Protein AF-A0A950T755-F1 (afdb_monomer_lite)

Sequence (119 aa):
MVRQCAWCLRLIDGAGERISPSPLPKLYEATHGMCGVCGTLWMEQVLGSESPETQATPLGQSMPLWDKDNVGVATSYPTVEREVTPSSVTELILQLQQRAAKTSGPTLPKLKKGPLSII

Radius of gyration: 26.75 Å; chains: 1; bounding box: 87×31×56 Å

Foldseek 3Di:
DWAAEPPQQFIDDPVQAGPDPHHDPDDPPGHYDHHPVRVVVVCCVVVVVPDPDDDDDPPDDDDDDDDDDDDDDPDDDPPPPPPPPVVVVVVVVVVVVVVVVVPPDDDDPPPPDDDDDDD

Structure (mmCIF, N/CA/C/O backbone):
data_AF-A0A950T755-F1
#
_entry.id   AF-A0A950T755-F1
#
loop_
_atom_site.group_PDB
_atom_site.id
_atom_site.type_symbol
_atom_site.label_atom_id
_atom_site.label_alt_id
_atom_site.label_comp_id
_atom_site.label_asym_id
_atom_site.label_entity_id
_atom_site.label_seq_id
_atom_site.pdbx_PDB_ins_code
_atom_site.Cartn_x
_atom_site.Cartn_y
_atom_site.Cartn_z
_atom_site.occupancy
_atom_site.B_iso_or_equiv
_atom_site.auth_seq_id
_atom_site.auth_comp_id
_atom_site.auth_asym_id
_atom_site.auth_atom_id
_atom_site.pdbx_PDB_model_num
ATOM 1 N N . MET A 1 1 ? -0.695 1.963 -15.271 1.00 81.25 1 MET A N 1
ATOM 2 C CA . MET A 1 1 ? -0.560 0.510 -15.012 1.00 81.25 1 MET A CA 1
ATOM 3 C C . MET A 1 1 ? -1.451 0.161 -13.836 1.00 81.25 1 MET A C 1
ATOM 5 O O . MET A 1 1 ? -1.480 0.945 -12.896 1.00 81.25 1 MET A O 1
ATOM 9 N N . VAL A 1 2 ? -2.179 -0.954 -13.903 1.00 90.12 2 VAL A N 1
ATOM 10 C CA . VAL A 1 2 ? -3.020 -1.438 -12.796 1.00 90.12 2 VAL A CA 1
ATOM 11 C C . VAL A 1 2 ? -2.161 -2.261 -11.842 1.00 90.12 2 VAL A C 1
ATOM 13 O O . VAL A 1 2 ? -1.332 -3.055 -12.289 1.00 90.12 2 VAL A O 1
ATOM 16 N N . ARG A 1 3 ? -2.342 -2.052 -10.540 1.00 94.56 3 ARG A N 1
ATOM 17 C CA . ARG A 1 3 ? -1.617 -2.740 -9.468 1.00 94.56 3 ARG A CA 1
ATOM 18 C C . ARG A 1 3 ? -2.601 -3.358 -8.478 1.00 94.56 3 ARG A C 1
ATOM 20 O O . ARG A 1 3 ? -3.773 -2.991 -8.458 1.00 94.56 3 ARG A O 1
ATOM 27 N N . GLN A 1 4 ? -2.134 -4.274 -7.636 1.00 95.75 4 GLN A N 1
ATOM 28 C CA . GLN A 1 4 ? -2.914 -4.795 -6.509 1.00 95.75 4 GLN A CA 1
ATOM 29 C C . GLN A 1 4 ? -2.337 -4.291 -5.185 1.00 95.75 4 GLN A C 1
ATOM 31 O O . GLN A 1 4 ? -1.124 -4.316 -4.970 1.00 95.75 4 GLN A O 1
ATOM 36 N N . CYS A 1 5 ? -3.196 -3.839 -4.273 1.00 95.88 5 CYS A N 1
ATOM 37 C CA . CYS A 1 5 ? -2.773 -3.497 -2.922 1.00 95.88 5 CYS A CA 1
ATOM 38 C C . CYS A 1 5 ? -2.350 -4.768 -2.170 1.00 95.88 5 CYS A C 1
ATOM 40 O O . CYS A 1 5 ? -3.154 -5.683 -2.013 1.00 95.88 5 CYS A O 1
ATOM 42 N N . ALA A 1 6 ? -1.123 -4.817 -1.653 1.00 95.25 6 ALA A N 1
ATOM 43 C CA . ALA A 1 6 ? -0.586 -5.983 -0.950 1.00 95.25 6 ALA A CA 1
ATOM 44 C C . ALA A 1 6 ? -1.283 -6.277 0.392 1.00 95.25 6 ALA A C 1
ATOM 46 O O . ALA A 1 6 ? -1.176 -7.387 0.901 1.00 95.25 6 ALA A O 1
ATOM 47 N N . TRP A 1 7 ? -1.997 -5.294 0.952 1.00 95.44 7 TRP A N 1
ATOM 48 C CA . TRP A 1 7 ? -2.658 -5.410 2.254 1.00 95.44 7 TRP A CA 1
ATOM 49 C C . TRP A 1 7 ? -4.131 -5.811 2.13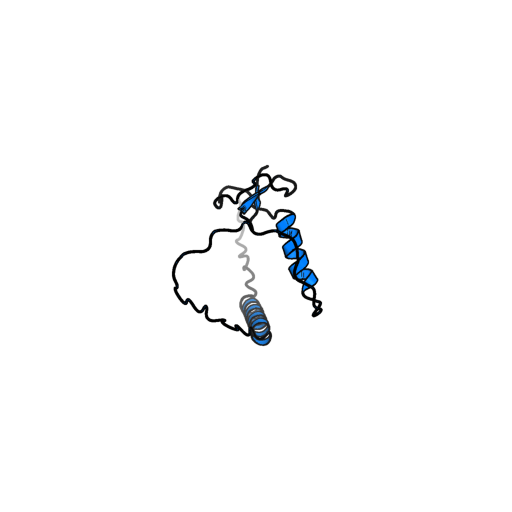5 1.00 95.44 7 TRP A C 1
ATOM 51 O O . TRP A 1 7 ? -4.562 -6.794 2.725 1.00 95.44 7 TRP A O 1
ATOM 61 N N . CYS A 1 8 ? -4.922 -5.051 1.369 1.00 95.38 8 CYS A N 1
ATOM 62 C CA . CYS A 1 8 ? -6.367 -5.288 1.239 1.00 95.38 8 CYS A CA 1
ATOM 63 C C . CYS A 1 8 ? -6.773 -6.004 -0.056 1.00 95.38 8 CYS A C 1
ATOM 65 O O . CYS A 1 8 ? -7.966 -6.179 -0.294 1.00 95.38 8 CYS A O 1
ATOM 67 N N . LEU A 1 9 ? -5.807 -6.368 -0.909 1.00 95.56 9 LEU A N 1
ATOM 68 C CA . LEU A 1 9 ? -5.989 -7.105 -2.168 1.00 95.56 9 LEU A CA 1
ATOM 69 C C . LEU A 1 9 ? -6.941 -6.459 -3.193 1.00 95.56 9 LEU A C 1
ATOM 71 O O . LEU A 1 9 ? -7.324 -7.089 -4.179 1.00 95.56 9 LEU A O 1
ATOM 75 N N . ARG A 1 10 ? -7.304 -5.187 -3.004 1.00 95.56 10 ARG A N 1
ATOM 76 C CA . ARG A 1 10 ? -8.056 -4.391 -3.983 1.00 95.56 10 ARG A CA 1
ATOM 77 C C . ARG A 1 10 ? -7.150 -3.909 -5.110 1.00 95.56 10 ARG A C 1
ATOM 79 O O . ARG A 1 10 ? -5.958 -3.681 -4.891 1.00 95.56 10 ARG A O 1
ATOM 86 N N . LEU A 1 11 ? -7.721 -3.717 -6.295 1.00 95.06 11 LEU A N 1
ATOM 87 C CA . LEU A 1 11 ? -7.008 -3.096 -7.405 1.00 95.06 11 LEU A CA 1
ATOM 88 C C . LEU A 1 11 ? -6.812 -1.609 -7.148 1.00 95.06 11 LEU A C 1
ATOM 90 O O . LEU A 1 11 ? -7.702 -0.936 -6.618 1.00 95.06 11 LEU A O 1
ATOM 94 N N . ILE A 1 12 ? -5.659 -1.114 -7.576 1.00 96.50 12 ILE A N 1
ATOM 95 C CA . ILE A 1 12 ? -5.295 0.292 -7.524 1.00 96.50 12 ILE A CA 1
ATOM 96 C C . ILE A 1 12 ? -4.731 0.775 -8.858 1.00 96.50 12 ILE A C 1
ATOM 98 O O . ILE A 1 12 ? -4.199 -0.009 -9.654 1.00 96.50 12 ILE A O 1
ATOM 102 N N . ASP A 1 13 ? -4.847 2.073 -9.097 1.00 95.25 13 ASP A N 1
ATOM 103 C CA . ASP A 1 13 ? -4.217 2.742 -10.228 1.00 95.25 13 ASP A CA 1
ATOM 104 C C . ASP A 1 13 ? -2.725 3.052 -9.968 1.00 95.25 13 ASP A C 1
ATOM 106 O O . ASP A 1 13 ? -2.102 2.551 -9.027 1.00 95.25 13 ASP A O 1
ATOM 110 N N . GLY A 1 14 ? -2.119 3.864 -10.840 1.00 92.25 14 GLY A N 1
ATOM 111 C CA . GLY A 1 14 ? -0.724 4.281 -10.687 1.00 92.25 14 GLY A CA 1
ATOM 112 C C . GLY A 1 14 ? -0.476 5.262 -9.535 1.00 92.25 14 GLY A C 1
ATOM 113 O O . GLY A 1 14 ? 0.667 5.365 -9.096 1.00 92.25 14 GLY A O 1
ATOM 114 N N . ALA A 1 15 ? -1.513 5.951 -9.053 1.00 94.50 15 ALA A N 1
ATOM 115 C CA . ALA A 1 15 ? -1.448 6.886 -7.932 1.00 94.50 15 ALA A CA 1
ATOM 116 C C . ALA A 1 15 ? -1.686 6.195 -6.576 1.00 94.50 15 ALA A C 1
ATOM 118 O O . ALA A 1 15 ? -1.328 6.742 -5.538 1.00 94.50 15 ALA A O 1
ATOM 119 N N . GLY A 1 16 ? -2.229 4.974 -6.582 1.00 94.62 16 GLY A N 1
ATOM 120 C CA . GLY A 1 16 ? -2.565 4.222 -5.373 1.00 94.62 16 GLY A CA 1
ATOM 121 C C . GLY A 1 16 ? -4.037 4.333 -4.968 1.00 94.62 16 GLY A C 1
ATOM 122 O O . GLY A 1 16 ? -4.400 3.869 -3.880 1.00 94.62 16 GLY A O 1
ATOM 123 N N . GLU A 1 17 ? -4.885 4.885 -5.837 1.00 96.38 17 GLU A N 1
ATOM 124 C CA . GLU A 1 17 ? -6.326 4.992 -5.626 1.00 96.38 17 GLU A CA 1
ATOM 125 C C . GLU A 1 17 ? -7.031 3.681 -5.949 1.00 96.38 17 GLU A C 1
ATOM 127 O O . GLU A 1 17 ? -6.669 2.973 -6.889 1.00 96.38 17 GLU A O 1
ATOM 132 N N . ARG A 1 18 ? -8.048 3.331 -5.154 1.00 95.62 18 ARG A N 1
ATOM 133 C CA . ARG A 1 18 ? -8.790 2.073 -5.316 1.00 95.62 18 ARG A CA 1
ATOM 134 C C . ARG A 1 18 ? -9.701 2.154 -6.532 1.00 95.62 18 ARG A C 1
ATOM 136 O O . ARG A 1 18 ? -10.581 3.004 -6.590 1.00 95.62 18 ARG A O 1
ATOM 143 N N . ILE A 1 19 ? -9.556 1.194 -7.438 1.00 95.31 19 ILE A N 1
ATOM 144 C CA . ILE A 1 19 ? -10.425 1.062 -8.616 1.00 95.31 19 ILE A CA 1
ATOM 145 C C . ILE A 1 19 ? -11.407 -0.111 -8.498 1.00 95.31 19 ILE A C 1
ATOM 147 O O . ILE A 1 19 ? -12.353 -0.189 -9.276 1.00 95.31 19 ILE A O 1
ATOM 151 N N . SER A 1 20 ? -11.215 -1.016 -7.526 1.00 93.06 20 SER A N 1
ATOM 152 C CA . SER A 1 20 ? -12.166 -2.095 -7.227 1.00 93.06 20 SER A CA 1
ATOM 153 C C . SER A 1 20 ? -12.837 -1.912 -5.857 1.00 93.06 20 SER A C 1
ATOM 155 O O . SER A 1 20 ? -12.159 -1.614 -4.865 1.00 93.06 20 SER A O 1
ATOM 157 N N . PRO A 1 21 ? -14.161 -2.139 -5.755 1.00 90.62 21 PRO A N 1
ATOM 158 C CA . PRO A 1 21 ? -14.865 -2.084 -4.475 1.00 90.62 21 PRO A CA 1
ATOM 159 C C . PRO A 1 21 ? -14.566 -3.317 -3.610 1.00 90.62 21 PRO A C 1
ATOM 161 O O . PRO A 1 21 ? -14.444 -3.221 -2.383 1.00 90.62 21 PRO A O 1
ATOM 164 N N . SER A 1 22 ? -14.384 -4.477 -4.242 1.00 93.06 22 SER A N 1
ATOM 165 C CA . SER A 1 22 ? -14.095 -5.749 -3.587 1.00 93.06 22 SER A CA 1
ATOM 166 C C . SER A 1 22 ? -12.603 -6.108 -3.656 1.00 93.06 22 SER A C 1
ATOM 168 O O . SER A 1 22 ? -11.915 -5.743 -4.621 1.00 93.06 22 SER A O 1
ATOM 170 N N . PRO A 1 23 ? -12.082 -6.818 -2.637 1.00 93.50 23 PRO A N 1
ATOM 171 C CA . PRO A 1 23 ? -10.809 -7.519 -2.734 1.00 93.50 23 PRO A CA 1
ATOM 172 C C . PRO A 1 23 ? -10.863 -8.546 -3.864 1.00 93.50 23 PRO A C 1
ATOM 174 O O . PRO A 1 23 ? -11.875 -9.227 -4.040 1.00 93.50 23 PRO A O 1
ATOM 177 N N . LEU A 1 24 ? -9.773 -8.671 -4.610 1.00 90.00 24 LEU A N 1
ATOM 178 C CA . LEU A 1 24 ? -9.602 -9.736 -5.589 1.00 90.00 24 LEU A CA 1
ATOM 179 C C . LEU A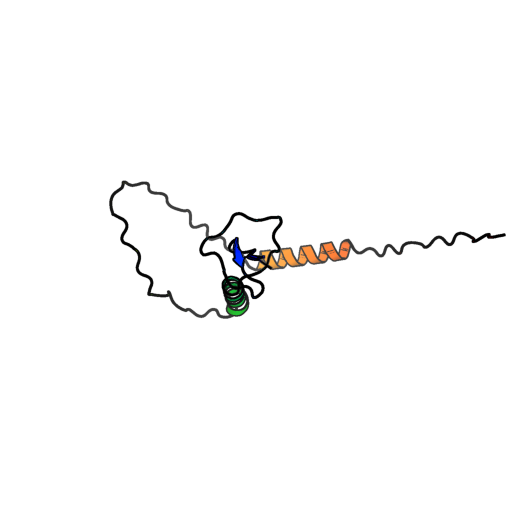 1 24 ? -8.663 -10.810 -5.032 1.00 90.00 24 LEU A C 1
ATOM 181 O O . LEU A 1 24 ? -7.854 -10.515 -4.148 1.00 90.00 24 LEU A O 1
ATOM 185 N N . PRO A 1 25 ? -8.723 -12.048 -5.550 1.00 90.81 25 PRO A N 1
ATOM 186 C CA . PRO A 1 25 ? -7.693 -13.043 -5.290 1.00 90.81 25 PRO A CA 1
ATOM 187 C C . PRO A 1 25 ? -6.301 -12.473 -5.568 1.00 90.81 25 PRO A C 1
ATOM 189 O O . PRO A 1 25 ? -6.138 -11.569 -6.391 1.00 90.81 25 PRO A O 1
ATOM 192 N N . LYS A 1 26 ? -5.286 -12.990 -4.875 1.00 85.50 26 LYS A N 1
ATOM 193 C CA . LYS A 1 26 ? -3.912 -12.532 -5.073 1.00 85.50 26 LYS A CA 1
ATOM 194 C C . LYS A 1 26 ? -3.473 -12.816 -6.509 1.00 85.50 26 LYS A C 1
ATOM 196 O O . LYS A 1 26 ? -3.376 -13.970 -6.922 1.00 85.50 26 LYS A O 1
ATOM 201 N N . LEU A 1 27 ? -3.196 -11.754 -7.253 1.00 84.75 27 LEU A N 1
ATOM 202 C CA . LEU A 1 27 ? -2.718 -11.817 -8.625 1.00 84.75 27 LEU A CA 1
ATOM 203 C C . LEU A 1 27 ? -1.190 -11.843 -8.584 1.00 84.75 27 LEU A C 1
ATOM 205 O O . LEU A 1 27 ? -0.546 -10.801 -8.518 1.00 84.75 27 LEU A O 1
ATOM 209 N N . TYR A 1 28 ? -0.597 -13.038 -8.602 1.00 77.19 28 TYR A N 1
ATOM 210 C CA . TYR A 1 28 ? 0.862 -13.206 -8.522 1.00 77.19 28 TYR A CA 1
ATOM 211 C C . TYR A 1 28 ? 1.622 -12.560 -9.691 1.00 77.19 28 TYR A C 1
ATOM 213 O O . TYR A 1 28 ? 2.778 -12.182 -9.525 1.00 77.19 28 TYR A O 1
ATOM 221 N N . GLU A 1 29 ? 0.966 -12.385 -10.837 1.00 79.62 29 GLU A N 1
ATOM 222 C CA . GLU A 1 29 ? 1.532 -11.720 -12.017 1.00 79.62 29 GLU A CA 1
ATOM 223 C C . GLU A 1 29 ? 1.389 -10.188 -11.980 1.00 79.62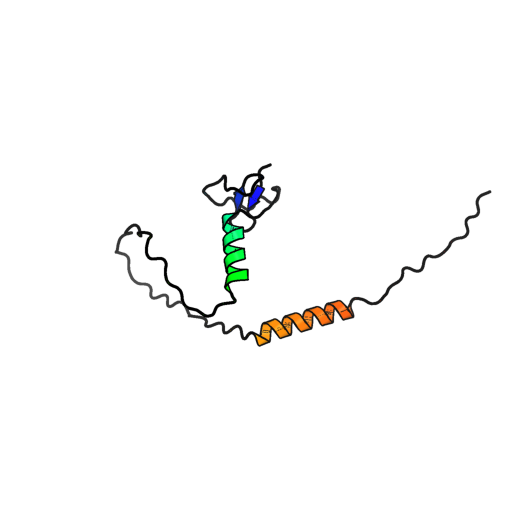 29 GLU A C 1
ATOM 225 O O . GLU A 1 29 ? 2.002 -9.486 -12.784 1.00 79.62 29 GLU A O 1
ATOM 230 N N . ALA A 1 30 ? 0.595 -9.638 -11.054 1.00 78.12 30 ALA A N 1
ATOM 231 C CA . ALA A 1 30 ? 0.384 -8.199 -10.961 1.00 78.12 30 ALA A CA 1
ATOM 232 C C . ALA A 1 30 ? 1.520 -7.504 -10.199 1.00 78.12 30 ALA A C 1
ATOM 234 O O . ALA A 1 30 ? 2.105 -8.029 -9.248 1.00 78.12 30 ALA A O 1
ATOM 235 N N . THR A 1 31 ? 1.792 -6.250 -10.563 1.00 84.94 31 THR A N 1
ATOM 236 C CA . THR A 1 31 ? 2.627 -5.382 -9.728 1.00 84.94 31 THR A CA 1
ATOM 237 C C . THR A 1 31 ? 1.867 -5.031 -8.449 1.00 84.94 31 THR A C 1
ATOM 239 O O . THR A 1 31 ? 0.701 -4.639 -8.489 1.00 84.94 31 THR A O 1
ATOM 242 N N . HIS A 1 32 ? 2.523 -5.198 -7.301 1.00 92.81 32 HIS A N 1
ATOM 243 C CA . HIS A 1 32 ? 1.921 -4.952 -5.993 1.00 92.81 32 HIS A CA 1
ATOM 244 C C . HIS A 1 32 ? 2.317 -3.565 -5.469 1.00 92.81 32 HIS A C 1
ATOM 246 O O . HIS A 1 32 ? 3.417 -3.081 -5.734 1.00 92.81 32 HIS A O 1
ATOM 252 N N . GLY A 1 33 ? 1.421 -2.920 -4.727 1.00 93.94 33 GLY A N 1
ATOM 253 C CA . GLY A 1 33 ? 1.653 -1.624 -4.085 1.00 93.94 33 GLY A CA 1
ATOM 254 C C . GLY A 1 33 ? 0.845 -1.472 -2.799 1.00 93.94 33 GLY A C 1
ATOM 255 O O . GLY A 1 33 ? 0.233 -2.429 -2.328 1.00 93.94 33 GLY A O 1
ATOM 256 N N . MET A 1 34 ? 0.821 -0.271 -2.229 1.00 96.25 34 MET A N 1
ATOM 257 C CA . MET A 1 34 ? -0.016 0.062 -1.075 1.00 96.25 34 MET A CA 1
ATOM 258 C C . MET A 1 34 ? -1.009 1.150 -1.483 1.00 96.25 34 MET A C 1
ATOM 260 O O . MET A 1 34 ? -0.610 2.157 -2.057 1.00 96.25 34 MET A O 1
ATOM 264 N N . CYS A 1 35 ? -2.303 0.927 -1.236 1.00 97.06 35 CYS A N 1
ATOM 265 C CA . CYS A 1 35 ? -3.317 1.952 -1.494 1.00 97.06 35 CYS A CA 1
ATOM 266 C C . CYS A 1 35 ? -3.262 3.044 -0.420 1.00 97.06 35 CYS A C 1
ATOM 268 O O . CYS A 1 35 ? -2.944 2.717 0.727 1.00 97.06 35 CYS A O 1
ATOM 270 N N . GLY A 1 36 ? -3.678 4.272 -0.750 1.00 96.19 36 GLY A N 1
ATOM 271 C CA . GLY A 1 36 ? -3.661 5.415 0.176 1.00 96.19 36 GLY A CA 1
ATOM 272 C C . GLY A 1 36 ? -4.277 5.093 1.540 1.00 96.19 36 GLY A C 1
ATOM 273 O O . GLY A 1 36 ? -3.617 5.228 2.559 1.00 96.19 36 GLY A O 1
ATOM 274 N N . VAL A 1 37 ? -5.476 4.500 1.557 1.00 96.31 37 VAL A N 1
ATOM 275 C CA . VAL A 1 37 ? -6.175 4.110 2.799 1.00 96.31 37 VAL A CA 1
ATOM 276 C C . VAL A 1 37 ? -5.351 3.164 3.684 1.00 96.31 37 VAL A C 1
ATOM 278 O O . VAL A 1 37 ? -5.286 3.343 4.894 1.00 96.31 37 VAL A O 1
ATOM 281 N N . CYS A 1 38 ? -4.734 2.134 3.098 1.00 96.88 38 CYS A N 1
ATOM 282 C CA . CYS A 1 38 ? -3.917 1.192 3.871 1.00 96.88 38 CYS A CA 1
ATOM 283 C C . CYS A 1 38 ? -2.611 1.840 4.339 1.00 96.88 38 CYS A C 1
ATOM 285 O O . CYS A 1 38 ? -2.155 1.531 5.433 1.00 96.88 38 CYS A O 1
ATOM 287 N N . GLY A 1 39 ? -2.034 2.733 3.531 1.00 96.31 39 GLY A N 1
ATOM 288 C CA . GLY A 1 39 ? -0.855 3.506 3.909 1.00 96.31 39 GLY A CA 1
ATOM 289 C C . GLY A 1 39 ? -1.135 4.430 5.087 1.00 96.31 39 GLY A C 1
ATOM 290 O O . GLY A 1 39 ? -0.376 4.422 6.046 1.00 96.31 39 GLY A O 1
ATOM 291 N N . THR A 1 40 ? -2.252 5.158 5.063 1.00 95.56 40 THR A N 1
ATOM 292 C CA . THR A 1 40 ? -2.658 6.043 6.160 1.00 95.56 40 THR A CA 1
ATOM 293 C C . THR A 1 40 ? -2.888 5.270 7.451 1.00 95.56 40 THR A C 1
ATOM 295 O O . THR A 1 40 ? -2.290 5.623 8.457 1.00 95.56 40 THR A O 1
ATOM 298 N N . LEU A 1 41 ? -3.651 4.170 7.420 1.00 95.25 41 LEU A N 1
ATOM 299 C CA . LEU A 1 41 ? -3.879 3.343 8.614 1.00 95.25 41 LEU A CA 1
ATOM 300 C C . LEU A 1 41 ? -2.574 2.790 9.196 1.00 95.25 41 LEU A C 1
ATOM 302 O O . LEU A 1 41 ? -2.397 2.740 10.410 1.00 95.25 41 LEU A O 1
ATOM 306 N N . TRP A 1 42 ? -1.646 2.380 8.329 1.00 93.56 42 TRP A N 1
ATOM 307 C CA . TRP A 1 42 ? -0.334 1.926 8.771 1.00 93.56 42 TRP A CA 1
ATOM 308 C C . TRP A 1 42 ? 0.475 3.064 9.407 1.00 93.56 42 TRP A C 1
ATOM 310 O O . TRP A 1 42 ? 1.048 2.877 10.476 1.00 93.56 42 TRP A O 1
ATOM 320 N N . MET A 1 43 ? 0.481 4.250 8.793 1.00 93.56 43 MET A N 1
ATOM 321 C CA . MET A 1 43 ? 1.157 5.433 9.334 1.00 93.56 43 MET A CA 1
ATOM 322 C C . MET A 1 43 ? 0.562 5.865 10.675 1.00 93.56 43 MET A C 1
ATOM 324 O O . MET A 1 43 ? 1.314 6.138 11.600 1.00 93.56 43 MET A O 1
ATOM 328 N N . GLU A 1 44 ? -0.764 5.881 10.808 1.00 93.56 44 GLU A N 1
ATOM 329 C CA . GLU A 1 44 ? -1.458 6.173 12.067 1.00 93.56 44 GLU A CA 1
ATOM 330 C C . GLU A 1 44 ? -1.088 5.171 13.157 1.00 93.56 44 GLU A C 1
ATOM 332 O O . GLU A 1 44 ? -0.870 5.562 14.295 1.00 93.56 44 GLU A O 1
ATOM 337 N N . GLN A 1 45 ? -0.956 3.886 12.826 1.00 89.94 45 GLN A N 1
ATOM 338 C C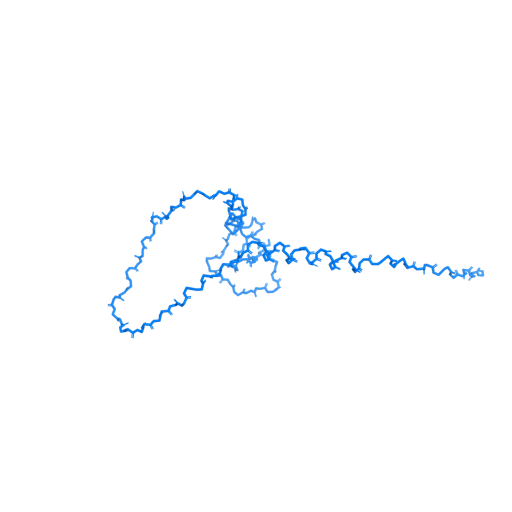A . GLN A 1 45 ? -0.557 2.879 13.803 1.00 89.94 45 GLN A CA 1
ATOM 339 C C . GLN A 1 45 ? 0.908 3.028 14.230 1.00 89.94 45 GLN A C 1
ATOM 341 O O . GLN A 1 45 ? 1.216 2.879 15.408 1.00 89.94 45 GLN A O 1
ATOM 346 N N . VAL A 1 46 ? 1.810 3.298 13.284 1.00 89.12 46 VAL A N 1
ATOM 347 C CA . VAL A 1 46 ? 3.254 3.400 13.548 1.00 89.12 46 VAL A CA 1
ATOM 348 C C . VAL A 1 46 ? 3.614 4.711 14.246 1.00 89.12 46 VAL A C 1
ATOM 350 O O . VAL A 1 46 ? 4.475 4.714 15.121 1.00 89.12 46 VAL A O 1
ATOM 353 N N . LEU A 1 47 ? 2.961 5.813 13.875 1.00 88.25 47 LEU A N 1
ATOM 354 C CA . LEU A 1 47 ? 3.186 7.132 14.468 1.00 88.25 47 LEU A CA 1
ATOM 355 C C . LEU A 1 47 ? 2.286 7.396 15.683 1.00 88.25 47 LEU A C 1
ATOM 357 O O . LEU A 1 47 ? 2.636 8.190 16.538 1.00 88.25 47 LEU A O 1
ATOM 361 N N . GLY A 1 48 ? 1.123 6.750 15.788 1.00 75.44 48 GLY A N 1
ATOM 362 C CA . GLY A 1 48 ? 0.176 6.942 16.893 1.00 75.44 48 GLY A CA 1
ATOM 363 C C . GLY A 1 48 ? 0.460 6.081 18.125 1.00 75.44 48 GLY A C 1
ATOM 364 O O . GLY A 1 48 ? -0.118 6.315 19.182 1.00 75.44 48 GLY A O 1
ATOM 365 N N . SER A 1 49 ? 1.367 5.105 18.032 1.00 64.31 49 SER A N 1
ATOM 366 C CA . SER A 1 49 ? 1.732 4.228 19.154 1.00 64.31 49 SER A CA 1
ATOM 367 C C . SER A 1 49 ? 2.544 4.902 20.276 1.00 64.31 49 SER A C 1
ATOM 369 O O . SER A 1 49 ? 2.917 4.228 21.234 1.00 64.31 49 SER A O 1
ATOM 371 N N . GLU A 1 50 ? 2.812 6.209 20.191 1.00 59.03 50 GLU A N 1
ATOM 372 C CA . GLU A 1 50 ? 3.560 6.969 21.205 1.00 59.03 50 GLU A CA 1
ATOM 373 C C . GLU A 1 50 ? 2.694 7.679 22.264 1.00 59.03 50 GLU A C 1
ATOM 375 O O . GLU A 1 50 ? 3.244 8.274 23.189 1.00 59.03 50 GLU A O 1
ATOM 380 N N . SER A 1 51 ? 1.360 7.573 22.212 1.00 49.78 51 SER A N 1
ATOM 381 C CA . SER A 1 51 ? 0.480 8.167 23.231 1.00 49.78 51 SER A CA 1
ATOM 382 C C . SER A 1 51 ? -0.356 7.113 23.972 1.00 49.78 51 SER A C 1
ATOM 384 O O . SER A 1 51 ? -1.235 6.490 23.373 1.00 49.78 51 SER A O 1
ATOM 386 N N . PRO A 1 52 ? -0.148 6.914 25.289 1.00 54.62 52 PRO A N 1
ATOM 387 C CA . PRO A 1 52 ? -1.081 6.192 26.138 1.00 54.62 52 PRO A CA 1
ATOM 388 C C . PRO A 1 52 ? -2.183 7.149 26.619 1.00 54.62 52 PRO A C 1
ATOM 390 O O . PRO A 1 52 ? -2.359 7.342 27.817 1.00 54.62 52 PRO A O 1
ATOM 393 N N . GLU A 1 53 ? -2.927 7.773 25.707 1.00 52.31 53 GLU A N 1
ATOM 394 C CA . GLU A 1 53 ? -4.105 8.566 26.067 1.00 52.31 53 GLU A CA 1
ATOM 395 C C . GLU A 1 53 ? -5.303 8.172 25.204 1.00 52.31 53 GLU A C 1
ATOM 397 O O . GLU A 1 53 ? -5.474 8.590 24.065 1.00 52.31 53 GLU A O 1
ATOM 402 N N . THR A 1 54 ? -6.135 7.315 25.797 1.00 56.81 54 THR A N 1
ATOM 403 C CA . THR A 1 54 ? -7.600 7.354 25.749 1.00 56.81 54 THR A CA 1
ATOM 404 C C . THR A 1 54 ? -8.206 8.223 24.640 1.00 56.81 54 THR A C 1
ATOM 406 O O . THR A 1 54 ? -8.348 9.430 24.812 1.00 56.81 54 THR A O 1
ATOM 409 N N . GLN A 1 55 ? -8.681 7.603 23.560 1.00 51.00 55 GLN A N 1
ATOM 410 C CA . GLN A 1 55 ? -9.787 8.123 22.745 1.00 51.00 55 GLN A CA 1
ATOM 411 C C . GLN A 1 55 ? -10.388 6.954 21.949 1.00 51.00 55 GLN A C 1
ATOM 413 O O . GLN A 1 55 ? -9.718 6.297 21.164 1.00 51.00 55 GLN A O 1
ATOM 418 N N . ALA A 1 56 ? -11.550 6.461 22.372 1.00 48.72 56 ALA A N 1
ATOM 419 C CA . ALA A 1 56 ? -12.882 6.964 22.028 1.00 48.72 56 ALA A CA 1
ATOM 420 C C . ALA A 1 56 ? -13.412 6.290 20.753 1.00 48.72 56 ALA A C 1
ATOM 422 O O . ALA A 1 56 ? -13.049 6.602 19.625 1.00 48.72 56 ALA A O 1
ATOM 423 N N . THR A 1 57 ? -14.296 5.331 20.999 1.00 45.38 57 THR A N 1
ATOM 424 C CA . THR A 1 57 ? -15.187 4.651 20.065 1.00 45.38 57 THR A CA 1
ATOM 425 C C . THR A 1 57 ? -15.786 5.619 19.033 1.00 45.38 57 THR A C 1
ATOM 427 O O . THR A 1 57 ? -16.432 6.589 19.438 1.00 45.38 57 THR A O 1
ATOM 430 N N . PRO A 1 58 ? -15.684 5.360 17.717 1.00 49.97 58 PRO A N 1
ATOM 431 C CA . PRO A 1 58 ? -16.494 6.079 16.746 1.00 49.97 58 PRO A CA 1
ATOM 432 C C . PRO A 1 58 ? -17.949 5.597 16.854 1.00 49.97 58 PRO A C 1
ATOM 434 O O . PRO A 1 58 ? -18.330 4.546 16.338 1.00 49.97 58 PRO A O 1
ATOM 437 N N . LEU A 1 59 ? -18.776 6.372 17.558 1.00 48.75 59 LEU A N 1
ATOM 438 C CA . LEU A 1 59 ? -20.229 6.351 17.413 1.00 48.75 59 LEU A CA 1
ATOM 439 C C . LEU A 1 59 ? -20.573 6.820 15.995 1.00 48.75 59 LEU A C 1
ATOM 441 O O . LEU A 1 59 ? -20.367 7.985 15.668 1.00 48.75 59 LEU A O 1
ATOM 445 N N . GLY A 1 60 ? -21.134 5.928 15.176 1.00 47.97 60 GLY A N 1
ATOM 446 C CA . GLY A 1 60 ? -21.847 6.337 13.965 1.00 47.97 60 GLY A CA 1
ATOM 447 C C . GLY A 1 60 ? -21.568 5.513 12.717 1.00 47.97 60 GLY A C 1
ATOM 448 O O . GLY A 1 60 ? -21.129 6.064 11.717 1.00 47.97 60 GLY A O 1
ATOM 449 N N . GLN A 1 61 ? -21.915 4.226 12.729 1.00 40.97 61 GLN A N 1
ATOM 450 C CA . GLN A 1 61 ? -22.460 3.576 11.536 1.00 40.97 61 GLN A CA 1
ATOM 451 C C . GLN A 1 61 ? -23.483 2.527 11.970 1.00 40.97 61 GLN A C 1
ATOM 453 O O . GLN A 1 61 ? -23.174 1.520 12.599 1.00 40.97 61 GLN A O 1
ATOM 458 N N . SER A 1 62 ? -24.737 2.851 11.682 1.00 42.38 62 SER A N 1
ATOM 459 C CA . SER A 1 62 ? -25.922 2.021 11.833 1.00 42.38 62 SER A CA 1
ATOM 460 C C . SER A 1 62 ? -25.708 0.607 11.285 1.00 42.38 62 SER A C 1
ATOM 462 O O . SER A 1 62 ? -25.503 0.420 10.085 1.00 42.38 62 SER A O 1
ATOM 464 N N . MET A 1 63 ? -25.821 -0.376 12.174 1.00 38.31 63 MET A N 1
ATOM 465 C CA . MET A 1 63 ? -26.095 -1.770 11.834 1.00 38.31 63 MET A CA 1
ATOM 466 C C . MET A 1 63 ? -27.405 -1.871 11.037 1.00 38.31 63 MET A C 1
ATOM 468 O O . MET A 1 63 ? -28.401 -1.275 11.458 1.00 38.31 63 MET A O 1
ATOM 472 N N . PRO A 1 64 ? -27.481 -2.675 9.964 1.00 44.19 64 PRO A N 1
ATOM 473 C CA . PRO A 1 64 ? -28.738 -3.291 9.592 1.00 44.19 64 PRO A CA 1
ATOM 474 C C . PRO A 1 64 ? -29.082 -4.330 10.662 1.00 44.19 64 PRO A C 1
ATOM 476 O O . PRO A 1 64 ? -28.286 -5.214 10.972 1.00 44.19 64 PRO A O 1
ATOM 479 N N . LEU A 1 65 ? -30.273 -4.177 11.228 1.00 49.66 65 LEU A N 1
ATOM 480 C CA . LEU A 1 65 ? -31.008 -5.165 12.003 1.00 49.66 65 LEU A CA 1
ATOM 481 C C . LEU A 1 65 ? -31.093 -6.471 11.189 1.00 49.66 65 LEU A C 1
ATOM 483 O O . LEU A 1 65 ? -31.878 -6.546 10.248 1.00 49.66 65 LEU A O 1
ATOM 487 N N . TRP A 1 66 ? -30.268 -7.469 11.503 1.00 55.12 66 TRP A N 1
ATOM 488 C CA . TRP A 1 66 ? -30.509 -8.843 11.069 1.00 55.12 66 TRP A CA 1
ATOM 489 C C . TRP A 1 66 ? -31.122 -9.618 12.225 1.00 55.12 66 TRP A C 1
ATOM 491 O O . TRP A 1 66 ? -30.708 -9.509 13.381 1.00 55.12 66 TRP A O 1
ATOM 501 N N . ASP A 1 67 ? -32.188 -10.306 11.854 1.00 39.22 67 ASP A N 1
ATOM 502 C CA . ASP A 1 67 ? -33.197 -10.914 12.686 1.00 39.22 67 ASP A CA 1
ATOM 503 C C . ASP A 1 67 ? -32.670 -11.771 13.834 1.00 39.22 67 ASP A C 1
ATOM 505 O O . ASP A 1 67 ? -31.781 -12.617 13.725 1.00 39.22 67 ASP A O 1
ATOM 509 N N . LYS A 1 68 ? -33.341 -11.530 14.949 1.00 47.62 68 LYS A N 1
ATOM 510 C CA . LYS A 1 68 ? -33.415 -12.346 16.141 1.00 47.62 68 LYS A CA 1
ATOM 511 C C . LYS A 1 68 ? -34.214 -13.593 15.770 1.00 47.62 68 LYS A C 1
ATOM 513 O O . LYS A 1 68 ? -35.384 -13.451 15.460 1.00 47.62 68 LYS A O 1
ATOM 518 N N . ASP A 1 69 ? -33.552 -14.750 15.737 1.00 48.62 69 ASP A N 1
ATOM 519 C CA . ASP A 1 69 ? -34.058 -16.065 16.174 1.00 48.62 69 ASP A CA 1
ATOM 520 C C . ASP A 1 69 ? -33.225 -17.197 15.547 1.00 48.62 69 ASP A C 1
ATOM 522 O O . ASP A 1 69 ? -33.533 -17.696 14.466 1.00 48.62 69 ASP A O 1
ATOM 526 N N . ASN A 1 70 ? -32.169 -17.649 16.239 1.00 41.69 70 ASN A N 1
ATOM 527 C CA . ASN A 1 70 ? -31.802 -19.071 16.241 1.00 41.69 70 ASN A CA 1
ATOM 528 C C . ASN A 1 70 ? -30.820 -19.420 17.373 1.00 41.69 70 ASN A C 1
ATOM 530 O O . ASN A 1 70 ? -29.637 -19.107 17.319 1.00 41.69 70 ASN A O 1
ATOM 534 N N . VAL A 1 71 ? -31.392 -20.043 18.406 1.00 41.81 71 VAL A N 1
ATOM 535 C CA . VAL A 1 71 ? -30.923 -21.223 19.155 1.00 41.81 71 VAL A CA 1
ATOM 536 C C . VAL A 1 71 ? -29.443 -21.288 19.565 1.00 41.81 71 VAL A C 1
ATOM 538 O O . VAL A 1 71 ? -28.520 -21.344 18.761 1.00 41.81 71 VAL A O 1
ATOM 541 N N . GLY A 1 72 ? -29.259 -21.366 20.886 1.00 46.34 72 GLY A N 1
ATOM 542 C CA . GLY A 1 72 ? -27.985 -21.315 21.582 1.00 46.34 72 GLY A CA 1
ATOM 543 C C . GLY A 1 72 ? -26.933 -22.322 21.131 1.00 46.34 72 GLY A C 1
ATOM 544 O O . GLY A 1 72 ? -27.158 -23.527 21.102 1.00 46.34 72 GLY A O 1
ATOM 545 N N . VAL A 1 73 ? -25.723 -21.801 20.953 1.00 41.53 73 VAL A N 1
ATOM 546 C CA . VAL A 1 73 ? -24.489 -22.511 21.270 1.00 41.53 73 VAL A CA 1
ATOM 547 C C . VAL A 1 73 ? -23.617 -21.525 22.036 1.00 41.53 73 VAL A C 1
ATOM 549 O O . VAL A 1 73 ? -23.168 -20.514 21.503 1.00 41.53 73 VAL A O 1
ATOM 552 N N . ALA A 1 74 ? -23.409 -21.806 23.319 1.00 48.72 74 ALA A N 1
ATOM 553 C CA . ALA A 1 74 ? -22.394 -21.144 24.116 1.00 48.72 74 ALA A CA 1
ATOM 554 C C . ALA A 1 74 ? -21.024 -21.488 23.517 1.00 48.72 74 ALA A C 1
ATOM 556 O O . ALA A 1 74 ? -20.496 -22.575 23.732 1.00 48.72 74 ALA A O 1
ATOM 557 N N . THR A 1 75 ? -20.451 -20.583 22.729 1.00 40.88 75 THR A N 1
ATOM 558 C CA . THR A 1 75 ? -19.030 -20.635 22.383 1.00 40.88 75 THR A CA 1
ATOM 559 C C . THR A 1 75 ? -18.350 -19.484 23.101 1.00 40.88 75 THR A C 1
ATOM 561 O O . THR A 1 75 ? -18.252 -18.366 22.605 1.00 40.88 75 THR A O 1
ATOM 564 N N . SER A 1 76 ? -17.933 -19.768 24.332 1.00 44.94 76 SER A N 1
ATOM 565 C CA . SER A 1 76 ? -16.955 -18.970 25.056 1.00 44.94 76 SER A CA 1
ATOM 566 C C . SER A 1 76 ? -15.662 -18.947 24.241 1.00 44.94 76 SER A C 1
ATOM 568 O O . SER A 1 76 ? -14.957 -19.955 24.166 1.00 44.94 76 SER A O 1
ATOM 570 N N . TYR A 1 77 ? -15.348 -17.820 23.611 1.00 43.09 77 TYR A N 1
ATOM 571 C CA . TYR A 1 77 ? -14.001 -17.596 23.103 1.00 43.09 77 TYR A CA 1
ATOM 572 C C . TYR A 1 77 ? -13.064 -17.481 24.312 1.00 43.09 77 TYR A C 1
ATOM 574 O O . TYR A 1 77 ? -13.348 -16.679 25.205 1.00 43.09 77 TYR A O 1
ATOM 582 N N . PRO A 1 78 ? -11.970 -18.257 24.398 1.00 47.66 78 PRO A N 1
ATOM 583 C CA . PRO A 1 78 ? -10.955 -17.974 25.392 1.00 47.66 78 PRO A CA 1
ATOM 584 C C . PRO A 1 78 ? -10.302 -16.644 25.014 1.00 47.66 78 PRO A C 1
ATOM 586 O O . PRO A 1 78 ? -9.628 -16.534 23.989 1.00 47.66 78 PRO A O 1
ATOM 589 N N . THR A 1 79 ? -10.515 -15.629 25.848 1.00 44.50 79 THR A N 1
ATOM 590 C CA . THR A 1 79 ? -9.656 -14.449 25.915 1.00 44.50 79 THR A CA 1
ATOM 591 C C . THR A 1 79 ? -8.262 -14.942 26.278 1.00 44.50 79 THR A C 1
ATOM 593 O O . THR A 1 79 ? -7.953 -15.184 27.441 1.00 44.50 79 THR A O 1
ATOM 596 N N . VAL A 1 80 ? -7.428 -15.173 25.269 1.00 51.69 80 VAL A N 1
ATOM 597 C CA . VAL A 1 80 ? -6.000 -15.376 25.479 1.00 51.69 80 VAL A CA 1
ATOM 598 C C . VAL A 1 80 ? -5.418 -13.983 25.667 1.00 51.69 80 VAL A C 1
ATOM 600 O O . VAL A 1 80 ? -5.113 -13.297 24.691 1.00 51.69 80 VAL A O 1
ATOM 603 N N . GLU A 1 81 ? -5.307 -13.550 26.922 1.00 49.41 81 GLU A N 1
ATOM 604 C CA . GLU A 1 81 ? -4.429 -12.449 27.312 1.00 49.41 81 GLU A CA 1
ATOM 605 C C . GLU A 1 81 ? -2.999 -12.866 26.974 1.00 49.41 81 GLU A C 1
ATOM 607 O O . GLU A 1 81 ? -2.273 -13.470 27.762 1.00 49.41 81 GLU A O 1
ATOM 612 N N . ARG A 1 82 ? -2.600 -12.631 25.725 1.00 52.94 82 ARG A N 1
ATOM 613 C CA . ARG A 1 82 ? -1.213 -12.781 25.324 1.00 52.94 82 ARG A CA 1
ATOM 614 C C . ARG A 1 82 ? -0.500 -11.529 25.803 1.00 52.94 82 ARG A C 1
ATOM 616 O O . ARG A 1 82 ? -0.347 -10.576 25.044 1.00 52.94 82 ARG A O 1
ATOM 623 N N . GLU A 1 83 ? -0.082 -11.543 27.063 1.00 52.00 83 GLU A N 1
ATOM 624 C CA . GLU A 1 83 ? 0.951 -10.641 27.558 1.00 52.00 83 GLU A CA 1
ATOM 625 C C . GLU A 1 83 ? 2.220 -10.884 26.732 1.00 52.00 83 GLU A C 1
ATOM 627 O O . GLU A 1 83 ? 3.057 -11.736 27.031 1.00 52.00 83 GLU A O 1
ATOM 632 N N . VAL A 1 84 ? 2.348 -10.169 25.616 1.00 53.66 84 VAL A N 1
ATOM 633 C CA . VAL A 1 84 ? 3.623 -10.044 24.921 1.00 53.66 84 VAL A CA 1
ATOM 634 C C . VAL A 1 84 ? 4.431 -9.068 25.756 1.00 53.66 84 VAL A C 1
ATOM 636 O O . VAL A 1 84 ? 4.365 -7.855 25.570 1.00 53.66 84 VAL A O 1
ATOM 639 N N . THR A 1 85 ? 5.149 -9.607 26.736 1.00 56.88 85 THR A N 1
ATOM 640 C CA . THR A 1 85 ? 6.089 -8.824 27.526 1.00 56.88 85 THR A CA 1
ATOM 641 C C . THR A 1 85 ? 7.124 -8.209 26.572 1.00 56.88 85 THR A C 1
ATOM 643 O O . THR A 1 85 ? 7.732 -8.929 25.769 1.00 56.88 85 THR A O 1
ATOM 646 N N . PRO A 1 86 ? 7.343 -6.882 26.613 1.00 55.81 86 PRO A N 1
ATOM 647 C CA . PRO A 1 86 ? 8.243 -6.191 25.687 1.00 55.81 86 PRO A CA 1
ATOM 648 C C . PRO A 1 86 ? 9.681 -6.723 25.751 1.00 55.81 86 PRO A C 1
ATOM 650 O O . PRO A 1 86 ? 10.406 -6.635 24.762 1.00 55.81 86 PRO A O 1
ATOM 653 N N . SER A 1 87 ? 10.059 -7.357 26.866 1.00 60.22 87 SER A N 1
ATOM 654 C CA . SER A 1 87 ? 11.340 -8.041 27.068 1.00 60.22 87 SER A CA 1
ATOM 655 C C . SER A 1 87 ? 11.600 -9.163 26.055 1.00 60.22 87 SER A C 1
ATOM 657 O O . SER A 1 87 ? 12.732 -9.341 25.615 1.00 60.22 87 SER A O 1
ATOM 659 N N . SER A 1 88 ? 10.563 -9.899 25.636 1.00 70.00 88 SER A N 1
ATOM 660 C CA . SER A 1 88 ? 10.726 -11.030 24.711 1.00 70.00 88 SER A CA 1
ATOM 661 C C . SER A 1 88 ? 11.101 -10.575 23.297 1.00 70.00 88 SER A C 1
ATOM 663 O O . SER A 1 88 ? 11.881 -11.239 22.610 1.00 70.00 88 SER A O 1
ATOM 665 N N . VAL A 1 89 ? 10.577 -9.426 22.860 1.00 76.81 89 VAL A N 1
ATOM 666 C CA . VAL A 1 89 ? 10.821 -8.896 21.512 1.00 76.81 89 VAL A CA 1
ATOM 667 C C . VAL A 1 89 ? 12.216 -8.282 21.415 1.00 76.81 89 VAL A C 1
ATOM 669 O O . VAL A 1 89 ? 12.930 -8.536 20.444 1.00 76.81 89 VAL A O 1
ATOM 672 N N . THR A 1 90 ? 12.650 -7.526 22.425 1.00 77.50 90 THR A N 1
ATOM 673 C CA . THR A 1 90 ? 14.012 -6.968 22.476 1.00 77.50 90 THR A CA 1
ATOM 674 C C . THR A 1 90 ? 15.077 -8.058 22.532 1.00 77.50 90 THR A C 1
ATOM 676 O O . THR A 1 90 ? 16.094 -7.949 21.844 1.00 77.50 90 THR A O 1
ATOM 679 N N . GLU A 1 91 ? 14.834 -9.138 23.274 1.00 78.75 91 GLU A N 1
ATOM 680 C CA . GLU A 1 91 ? 15.760 -10.270 23.352 1.00 78.75 91 GLU A CA 1
ATOM 681 C C . GLU A 1 91 ? 15.879 -11.013 22.010 1.00 78.75 91 GLU A C 1
ATOM 683 O O . GLU A 1 91 ? 16.987 -11.349 21.579 1.00 78.75 91 GLU A O 1
ATOM 688 N N . LEU A 1 92 ? 14.769 -11.163 21.275 1.00 83.62 92 LEU A N 1
ATOM 689 C CA . LEU A 1 92 ? 14.767 -11.722 19.920 1.00 83.62 92 LEU A CA 1
ATOM 690 C C . LEU A 1 92 ? 15.569 -10.851 18.934 1.00 83.62 92 LEU A C 1
ATOM 692 O O . LEU A 1 92 ? 16.364 -11.376 18.149 1.00 83.62 92 LEU A O 1
ATOM 696 N N . ILE A 1 93 ? 15.396 -9.524 18.981 1.00 84.62 93 ILE A N 1
ATOM 697 C CA . ILE A 1 93 ? 16.111 -8.575 18.109 1.00 84.62 93 ILE A CA 1
ATOM 698 C C . ILE A 1 93 ? 17.624 -8.640 18.362 1.00 84.62 93 ILE A C 1
ATOM 700 O O . ILE A 1 93 ? 18.405 -8.728 17.409 1.00 84.62 93 ILE A O 1
ATOM 704 N N . LEU A 1 94 ? 18.046 -8.670 19.630 1.00 83.38 94 LEU A N 1
ATOM 705 C CA . LEU A 1 94 ? 19.454 -8.820 20.013 1.00 83.38 94 LEU A CA 1
ATOM 706 C C . LEU A 1 94 ? 20.056 -10.129 19.488 1.00 83.38 94 LEU A C 1
ATOM 708 O O . LEU A 1 94 ? 21.167 -10.136 18.950 1.00 83.38 94 LEU A O 1
ATOM 712 N N . GLN A 1 95 ? 19.317 -11.234 19.581 1.00 85.62 95 GLN A N 1
ATOM 713 C CA . GLN A 1 95 ? 19.783 -12.532 19.095 1.00 85.62 95 GLN A CA 1
ATOM 714 C C . GLN A 1 95 ? 19.993 -12.551 17.574 1.00 85.62 95 GLN A C 1
ATOM 716 O O . GLN A 1 95 ? 20.954 -13.152 17.083 1.00 85.62 95 GLN A O 1
ATOM 721 N N . LEU A 1 96 ? 19.121 -11.879 16.818 1.00 84.50 96 LEU A N 1
ATOM 722 C CA . LEU A 1 96 ? 19.223 -11.792 15.361 1.00 84.50 96 LEU A CA 1
ATOM 723 C C . LEU A 1 96 ? 20.425 -10.945 14.914 1.00 84.50 96 LEU A C 1
ATOM 725 O O . LEU A 1 96 ? 21.157 -11.366 14.016 1.00 84.50 96 LEU A O 1
ATOM 729 N N . GLN A 1 97 ? 20.695 -9.815 15.575 1.00 83.00 97 GLN A N 1
ATOM 730 C CA . GLN A 1 97 ? 21.871 -8.982 15.279 1.00 83.00 97 GLN A CA 1
ATOM 731 C C . GLN A 1 97 ? 23.190 -9.725 15.544 1.00 83.00 97 GLN A C 1
ATOM 733 O O . GLN A 1 97 ? 24.112 -9.679 14.728 1.00 83.00 97 GLN A O 1
ATOM 738 N N . GLN A 1 98 ? 23.269 -10.481 16.643 1.00 81.00 98 GLN A N 1
ATOM 739 C CA . GLN A 1 98 ? 24.457 -11.278 16.971 1.00 81.00 98 GLN A CA 1
ATOM 740 C C . GLN A 1 98 ? 24.710 -12.414 15.968 1.00 81.00 98 GLN A C 1
ATOM 742 O O . GLN A 1 98 ? 25.864 -12.745 15.687 1.00 81.00 98 GLN A O 1
ATOM 747 N N . ARG A 1 99 ? 23.652 -13.014 15.404 1.00 73.50 99 ARG A N 1
ATOM 748 C CA . ARG A 1 99 ? 23.781 -14.024 14.341 1.00 73.50 99 ARG A CA 1
ATOM 749 C C . ARG A 1 99 ? 24.308 -13.418 13.045 1.00 73.50 99 ARG A C 1
ATOM 751 O O . ARG A 1 99 ? 25.214 -13.999 12.455 1.00 73.50 99 ARG A O 1
ATOM 758 N N . ALA A 1 100 ? 23.811 -12.246 12.650 1.00 67.19 100 ALA A N 1
ATOM 759 C CA . ALA A 1 100 ? 24.284 -11.548 11.455 1.00 67.19 100 ALA A CA 1
ATOM 760 C C . ALA A 1 100 ? 25.785 -11.207 11.543 1.00 67.19 100 ALA A C 1
ATOM 762 O O . ALA A 1 100 ? 26.533 -11.456 10.596 1.00 67.19 100 ALA A O 1
ATOM 763 N N . ALA A 1 101 ? 26.247 -10.742 12.710 1.00 60.62 101 ALA A N 1
ATOM 764 C CA . ALA A 1 101 ? 27.658 -10.433 12.952 1.00 60.62 101 ALA A CA 1
ATOM 765 C C . ALA A 1 101 ? 28.567 -11.679 12.961 1.00 60.62 101 ALA A C 1
ATOM 767 O O . ALA A 1 101 ? 29.720 -11.610 12.541 1.00 60.62 101 ALA A O 1
ATOM 768 N N . LYS A 1 102 ? 28.061 -12.842 13.396 1.00 59.59 102 LYS A N 1
ATOM 769 C CA . LYS A 1 102 ? 28.815 -14.110 13.359 1.00 59.59 102 LYS A CA 1
ATOM 770 C C . LYS A 1 102 ? 28.949 -14.701 11.953 1.00 59.59 102 LYS A C 1
ATOM 772 O O . LYS A 1 102 ? 29.867 -15.481 11.723 1.00 59.59 102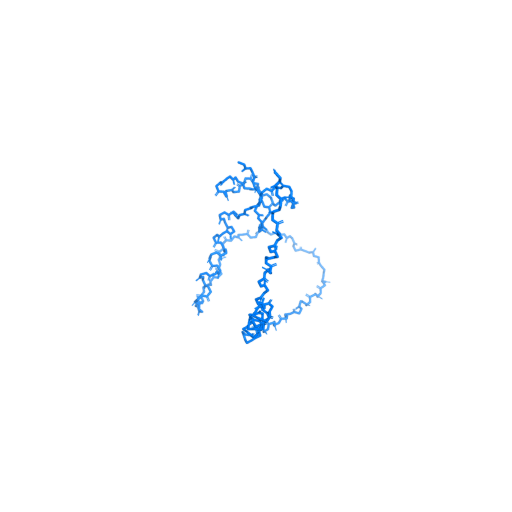 LYS A O 1
ATOM 777 N N . THR A 1 103 ? 28.072 -14.337 11.017 1.00 55.31 103 THR A N 1
ATOM 778 C CA . THR A 1 103 ? 28.128 -14.822 9.627 1.00 55.31 103 THR A CA 1
ATOM 779 C C . THR A 1 103 ? 28.995 -13.971 8.695 1.00 55.31 103 THR A C 1
ATOM 781 O O . THR A 1 103 ? 29.308 -14.415 7.593 1.00 55.31 103 THR A O 1
ATOM 784 N N . SER A 1 104 ? 29.446 -12.786 9.117 1.00 53.53 104 SER A N 1
ATOM 785 C CA . SER A 1 104 ? 30.364 -11.947 8.337 1.00 53.53 104 SER A CA 1
ATOM 786 C C . SER A 1 104 ? 31.830 -12.230 8.688 1.00 53.53 104 SER A C 1
ATOM 788 O O . SER A 1 104 ? 32.519 -11.398 9.275 1.00 53.53 104 SER A O 1
ATOM 790 N N . GLY A 1 105 ? 32.324 -13.416 8.331 1.00 51.72 105 GLY A N 1
ATOM 791 C CA . GLY A 1 105 ? 33.766 -13.637 8.195 1.00 51.72 105 GLY A CA 1
ATOM 792 C C . GLY A 1 105 ? 34.268 -13.009 6.884 1.00 51.72 105 GLY A C 1
ATOM 793 O O . GLY A 1 105 ? 33.603 -13.169 5.856 1.00 51.72 105 GLY A O 1
ATOM 794 N N . PRO A 1 106 ? 35.417 -12.306 6.854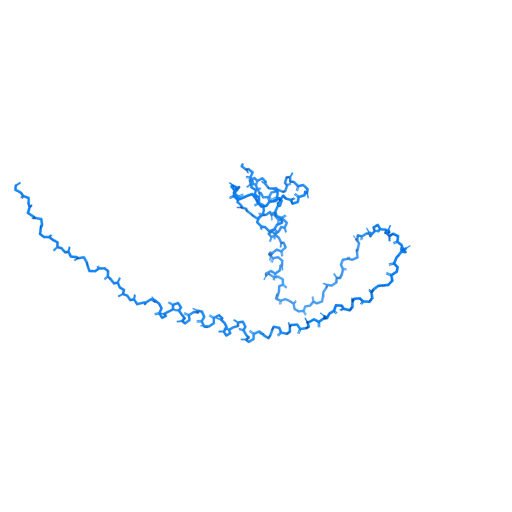 1.00 54.28 106 PRO A N 1
ATOM 795 C CA . PRO A 1 106 ? 35.921 -11.691 5.634 1.00 54.28 106 PRO A CA 1
ATOM 796 C C . PRO A 1 106 ? 36.545 -12.774 4.750 1.00 54.28 106 PRO A C 1
ATOM 798 O O . PRO A 1 106 ? 37.707 -13.136 4.914 1.00 54.28 106 PRO A O 1
ATOM 801 N N . THR A 1 107 ? 35.786 -13.300 3.791 1.00 52.81 107 THR A N 1
ATOM 802 C CA . THR A 1 107 ? 36.368 -14.120 2.721 1.00 52.81 107 THR A CA 1
ATOM 803 C C . THR A 1 107 ? 36.634 -13.221 1.523 1.00 52.81 107 THR A C 1
ATOM 805 O O . THR A 1 107 ? 35.805 -13.071 0.632 1.00 52.81 107 THR A O 1
ATOM 808 N N . LEU A 1 108 ? 37.810 -12.592 1.525 1.00 58.81 108 LEU A N 1
ATOM 809 C CA . LEU A 1 108 ? 38.400 -12.022 0.316 1.00 58.81 108 LEU A CA 1
ATOM 810 C C . LEU A 1 108 ? 38.556 -13.146 -0.723 1.00 58.81 108 LEU A C 1
ATOM 812 O O . LEU A 1 108 ? 39.235 -14.137 -0.432 1.00 58.81 108 LEU A O 1
ATOM 816 N N . PRO A 1 109 ? 38.000 -13.028 -1.940 1.00 48.28 109 PRO A N 1
ATOM 817 C CA . PRO A 1 109 ? 38.364 -13.940 -3.008 1.00 48.28 109 PRO A CA 1
ATOM 818 C C . PRO A 1 109 ? 39.830 -13.683 -3.378 1.00 48.28 109 PRO A C 1
ATOM 820 O O . PRO A 1 109 ? 40.193 -12.612 -3.865 1.00 48.28 109 PRO A O 1
ATOM 823 N N . LYS A 1 110 ? 40.702 -14.669 -3.131 1.00 52.22 110 LYS A N 1
ATOM 824 C CA . LYS A 1 110 ? 42.074 -14.668 -3.651 1.00 52.22 110 LYS A CA 1
ATOM 825 C C . LYS A 1 110 ? 42.013 -14.662 -5.180 1.00 52.22 110 LYS A C 1
ATOM 827 O O . LYS A 1 110 ? 41.774 -15.699 -5.796 1.00 52.22 110 LYS A O 1
ATOM 832 N N . LEU A 1 111 ? 42.267 -13.503 -5.784 1.00 54.31 111 LEU A N 1
ATOM 833 C CA . LEU A 1 111 ? 42.539 -13.372 -7.212 1.00 54.31 111 LEU A CA 1
ATOM 834 C C . LEU A 1 111 ? 43.828 -14.155 -7.527 1.00 54.31 111 LEU A C 1
ATOM 836 O O . LEU A 1 111 ? 44.939 -13.689 -7.268 1.00 54.31 111 LEU A O 1
ATOM 840 N N . LYS A 1 112 ? 43.698 -15.376 -8.055 1.00 51.56 112 LYS A N 1
ATOM 841 C CA . LYS A 1 112 ? 44.824 -16.095 -8.663 1.00 51.56 112 LYS A CA 1
ATOM 842 C C . LYS A 1 112 ? 45.171 -15.389 -9.976 1.00 51.56 112 LYS A C 1
ATOM 844 O O . LYS A 1 112 ? 44.458 -15.538 -10.962 1.00 51.56 112 LYS A O 1
ATOM 849 N N . LYS A 1 113 ? 46.261 -14.617 -9.986 1.00 54.62 113 LYS A N 1
ATOM 850 C CA . LYS A 1 113 ? 46.906 -14.154 -11.222 1.00 54.62 113 LYS A CA 1
ATOM 851 C C . LYS A 1 113 ? 47.465 -15.377 -11.956 1.00 54.62 113 LYS A C 1
ATOM 853 O O . LYS A 1 113 ? 48.419 -15.985 -11.480 1.00 54.62 113 LYS A O 1
ATOM 858 N N . GLY A 1 114 ? 46.848 -15.753 -13.073 1.00 52.53 114 GLY A N 1
ATOM 859 C CA . GLY A 1 114 ? 47.471 -16.624 -14.069 1.00 52.53 114 GLY A CA 1
ATOM 860 C C . GLY A 1 114 ? 48.387 -15.799 -14.985 1.00 52.53 114 GLY A C 1
ATOM 861 O O . GLY A 1 114 ? 48.098 -14.619 -15.202 1.00 52.53 114 GLY A O 1
ATOM 862 N N . PRO A 1 115 ? 49.492 -16.362 -15.498 1.00 58.25 115 PRO A N 1
ATOM 863 C CA . PRO A 1 115 ? 50.349 -15.661 -16.444 1.00 58.25 115 PRO A CA 1
ATOM 864 C C . PRO A 1 115 ? 49.648 -15.572 -17.807 1.00 58.25 115 PRO A C 1
ATOM 866 O O . PRO A 1 115 ? 49.273 -16.591 -18.385 1.00 58.25 115 PRO A O 1
ATOM 869 N N . LEU A 1 116 ? 49.469 -14.350 -18.321 1.00 52.75 116 LEU A N 1
ATOM 870 C CA . LEU A 1 116 ? 49.177 -14.135 -19.736 1.00 52.75 116 LEU A CA 1
ATOM 871 C C . LEU A 1 116 ? 50.455 -14.442 -20.526 1.00 52.75 116 LEU A C 1
ATOM 873 O O . LEU A 1 116 ? 51.391 -13.645 -20.532 1.00 52.75 116 LEU A O 1
ATOM 877 N N . SER A 1 117 ? 50.483 -15.592 -21.188 1.00 50.47 117 SER A N 1
ATOM 878 C CA . SER A 1 117 ? 51.329 -15.816 -22.357 1.00 50.47 117 SER A CA 1
ATOM 879 C C . SER A 1 117 ? 50.453 -15.619 -23.588 1.00 50.47 117 SER A C 1
ATOM 881 O O . SER A 1 117 ? 49.522 -16.391 -23.804 1.00 50.47 117 SER A O 1
ATOM 883 N N . ILE A 1 118 ? 50.727 -14.578 -24.370 1.00 54.53 118 ILE A N 1
ATOM 884 C CA . ILE A 1 118 ? 50.221 -14.439 -25.737 1.00 54.53 118 ILE A CA 1
ATOM 885 C C . ILE A 1 118 ? 51.435 -14.148 -26.621 1.00 54.53 118 ILE A C 1
ATOM 887 O O . ILE A 1 118 ? 52.290 -13.340 -26.255 1.00 54.53 118 ILE A O 1
ATOM 891 N N . ILE A 1 119 ? 51.499 -14.929 -27.697 1.00 63.47 119 ILE A N 1
ATOM 892 C CA . ILE A 1 119 ? 52.511 -15.009 -28.757 1.00 63.47 119 ILE A CA 1
ATOM 893 C C . ILE A 1 119 ? 52.399 -13.793 -29.677 1.00 63.47 119 ILE A C 1
ATOM 895 O O . ILE A 1 119 ? 51.246 -13.376 -29.932 1.00 63.47 119 ILE A O 1
#

pLDDT: mean 70.5, std 20.39, range [38.31, 97.06]

Secondary structure (DSSP, 8-state):
--EEETTT--EE-SSS-B--SSPPPP-TTSEEE--HHHHHHHHHHHHHTT-----------PPP---------------------HHHHHHHHHHHHHHHHHH----------------